Protein AF-A0A5S9M2K5-F1 (afdb_monomer)

Solvent-accessible surface area (backbone atoms only — not comparable to full-atom values): 7978 Å² total; per-residue (Å²): 131,90,62,62,65,68,60,56,51,49,55,52,49,50,52,51,52,51,53,53,52,69,69,50,58,45,55,64,54,47,53,50,13,60,77,64,79,40,52,49,47,64,46,23,54,62,39,47,76,52,53,31,59,52,56,35,47,47,63,56,52,52,37,36,74,77,50,30,76,62,38,42,70,70,39,42,70,59,49,51,52,35,26,48,48,24,25,52,42,26,41,57,28,16,70,76,69,16,54,59,56,12,54,55,54,15,50,54,51,25,50,51,52,43,54,56,48,46,71,79,49,70,64,92,71,69,91,69,54,75,64,56,60,52,51,52,52,49,52,53,53,56,59,66,73,75,113

Radius of gyration: 20.49 Å; Cα contacts (8 Å, |Δi|>4): 101; chains: 1; bounding box: 60×26×56 Å

Organism: Bacillus safensis (NCBI:txid561879)

Sequence (147 aa):
MGFKPLKAAMLCLIANAASGAFGAVGIPVITGAQMGNMTPLALSQTLVYTIPFISFCIPFLLILIVDGFKGIKETLPALLVVSGTYAILQAVTMVTMGPELANIISALASMGVLALFLRKWQPKNTFIVKKERQILNRNKRIAALKY

pLDDT: mean 72.91, std 11.05, range [39.38, 85.0]

Nearest PDB structures (foldseek):
  6fv7-assembly1_A  TM=3.726E-01  e=8.358E+00  Aquifex aeolicus VF5
  7f86-assembly1_A  TM=2.939E-01  e=7.167E+00  Halomicronema sp. R31DM

InterPro domains:
  IPR003804 L-lactate permease [PF02652] (1-140)
  IPR003804 L-lactate permease [PTHR30003] (1-135)

Mean predicted aligned error: 11.71 Å

Secondary structure (DSSP, 8-state):
----HHHHHHHHHHHHHHHHHHHHTHHHHHHHHHHTT--HHHHHHHHTTTHHHHHHHHHHHHHHHHHHHHHHHHHHHHHHHHHHHHHHHHHHHHHHH-HHHHHHHHHHHHHHHHHHHHHH---SS----HHHHHHHHHHHHHHHT--

Foldseek 3Di:
DDDPVVLVVVVVVLVVVVVVVLLCVVPCLCVVCVVVVHDLLVSLLVCLVPVLVVQLCVVVVSLCVNPNPVSCVQCVVLSCLLSVQLSVQLSVCSNPPGNNVSSVVSNVVSVVSSVVVCVVDPRPDDPPPVVVVVVVVVVVVVVVVVD

Structure (mmCIF, N/CA/C/O backbone):
data_AF-A0A5S9M2K5-F1
#
_entry.id   AF-A0A5S9M2K5-F1
#
loop_
_atom_site.group_PDB
_atom_site.id
_atom_site.type_symbol
_atom_site.label_atom_id
_atom_site.label_alt_id
_atom_site.label_comp_id
_atom_site.label_asym_id
_atom_site.label_entity_id
_atom_site.label_seq_id
_atom_site.pdbx_PDB_ins_code
_atom_site.Cartn_x
_atom_site.Cartn_y
_atom_site.Cartn_z
_atom_site.occupancy
_atom_site.B_iso_or_equiv
_atom_site.auth_seq_id
_atom_site.auth_comp_id
_atom_site.auth_asym_id
_atom_site.auth_atom_id
_atom_site.pdbx_PDB_model_num
ATOM 1 N N . MET A 1 1 ? -15.115 16.217 21.657 1.00 39.38 1 MET A N 1
ATOM 2 C CA . MET A 1 1 ? -15.502 14.792 21.513 1.00 39.38 1 MET A CA 1
ATOM 3 C C . MET A 1 1 ? -14.378 13.923 22.056 1.00 39.38 1 MET A C 1
ATOM 5 O O . MET A 1 1 ? -13.232 14.103 21.674 1.00 39.38 1 MET A O 1
ATOM 9 N N . GLY A 1 2 ? -14.665 13.109 23.067 1.00 41.44 2 GLY A N 1
ATOM 10 C CA . GLY A 1 2 ? -13.687 12.679 24.063 1.00 41.44 2 GLY A CA 1
ATOM 11 C C . GLY A 1 2 ? -12.682 11.598 23.655 1.00 41.44 2 GLY A C 1
ATOM 12 O O . GLY A 1 2 ? -12.626 10.577 24.324 1.00 41.44 2 GLY A O 1
ATOM 13 N N . PHE A 1 3 ? -11.821 11.807 22.673 1.00 49.59 3 PHE A N 1
ATOM 14 C CA . PHE A 1 3 ? -10.654 10.939 22.478 1.00 49.59 3 PHE A CA 1
ATOM 15 C C . PHE A 1 3 ? -9.683 11.051 23.669 1.00 49.59 3 PHE A C 1
ATOM 17 O O . PHE A 1 3 ? -9.673 12.060 24.372 1.00 49.59 3 PHE A O 1
ATOM 24 N N . LYS A 1 4 ? -8.851 10.029 23.926 1.00 57.50 4 LYS A N 1
ATOM 25 C CA . LYS A 1 4 ? -7.596 10.302 24.646 1.00 57.50 4 LYS A CA 1
ATOM 26 C C . LYS A 1 4 ? -6.779 11.162 23.675 1.00 57.50 4 LYS A C 1
ATOM 28 O O . LYS A 1 4 ? -6.456 10.623 22.615 1.00 57.50 4 LYS A O 1
ATOM 33 N N . PRO A 1 5 ? -6.491 12.441 23.970 1.00 70.19 5 PRO A N 1
ATOM 34 C CA . PRO A 1 5 ? -5.866 13.366 23.016 1.00 70.19 5 PRO A CA 1
ATOM 35 C C . PRO A 1 5 ? -4.596 12.776 22.395 1.00 70.19 5 PRO A C 1
ATOM 37 O O . PRO A 1 5 ? -4.389 12.880 21.193 1.00 70.19 5 PRO A O 1
ATOM 40 N N . LEU A 1 6 ? -3.846 12.005 23.186 1.00 73.50 6 LEU A N 1
ATOM 41 C CA . LEU A 1 6 ? -2.666 11.272 22.741 1.00 73.50 6 LEU A CA 1
ATOM 42 C C . LEU A 1 6 ? -2.933 10.282 21.589 1.00 73.50 6 LEU A C 1
ATOM 44 O O . LEU A 1 6 ? -2.157 10.221 20.648 1.00 73.50 6 LEU A O 1
ATOM 48 N N . LYS A 1 7 ? -4.041 9.528 21.618 1.00 68.06 7 LYS A N 1
ATOM 49 C CA . LYS A 1 7 ? -4.358 8.552 20.559 1.00 68.06 7 LYS A CA 1
ATOM 50 C C . LYS A 1 7 ? -4.794 9.222 19.259 1.00 68.06 7 LYS A C 1
ATOM 52 O O . LYS A 1 7 ? -4.426 8.755 18.189 1.00 68.06 7 LYS A O 1
ATOM 57 N N . ALA A 1 8 ? -5.577 10.295 19.354 1.00 74.62 8 ALA A N 1
ATOM 58 C CA . ALA A 1 8 ? -5.978 11.063 18.178 1.00 74.62 8 ALA A CA 1
ATOM 59 C C . ALA A 1 8 ? -4.767 11.766 17.544 1.00 74.62 8 ALA A C 1
ATOM 61 O O . ALA A 1 8 ? -4.614 11.729 16.328 1.00 74.62 8 ALA A O 1
ATOM 62 N N . ALA A 1 9 ? -3.873 12.323 18.369 1.00 80.00 9 ALA A N 1
ATOM 63 C CA . ALA A 1 9 ? -2.621 12.916 17.912 1.00 80.00 9 ALA A CA 1
ATOM 64 C C . ALA A 1 9 ? -1.706 11.884 17.233 1.00 80.00 9 ALA A C 1
ATOM 66 O O . ALA A 1 9 ? -1.197 12.156 16.153 1.00 80.00 9 ALA A O 1
ATOM 67 N N . MET A 1 10 ? -1.560 10.681 17.805 1.00 79.38 10 MET A N 1
ATOM 68 C CA . MET A 1 10 ? -0.804 9.586 17.181 1.00 79.38 10 MET A CA 1
ATOM 69 C C . MET A 1 10 ? -1.397 9.177 15.829 1.00 79.38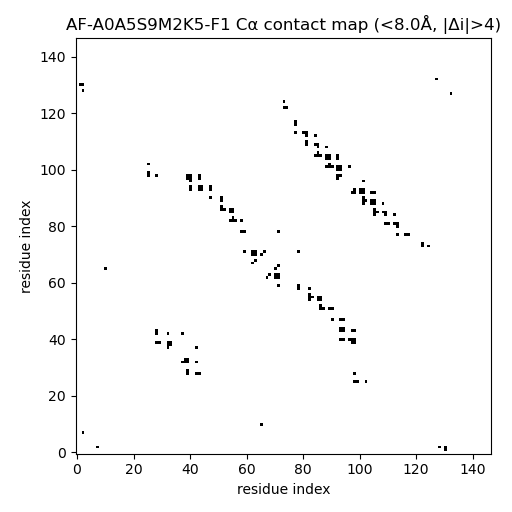 10 MET A C 1
ATOM 71 O O . MET A 1 10 ? -0.661 9.078 14.854 1.00 79.38 10 MET A O 1
ATOM 75 N N . LEU A 1 11 ? -2.719 8.989 15.744 1.00 79.31 11 LEU A N 1
ATOM 76 C CA . LEU A 1 11 ? -3.378 8.621 14.488 1.00 79.31 11 LEU A CA 1
ATOM 77 C C . LEU A 1 11 ? -3.215 9.711 13.416 1.00 79.31 11 LEU A C 1
ATOM 79 O O . LEU A 1 11 ? -2.924 9.396 12.267 1.00 79.31 11 LEU A O 1
ATOM 83 N N . CYS A 1 12 ? -3.349 10.985 13.798 1.00 83.06 12 CYS A N 1
ATOM 84 C CA . CYS A 1 12 ? -3.131 12.127 12.910 1.00 83.06 12 CYS A CA 1
ATOM 85 C C . CYS A 1 12 ? -1.674 12.204 12.421 1.00 83.06 12 CYS A C 1
ATOM 87 O O . CYS A 1 12 ? -1.427 12.378 11.230 1.00 83.06 12 CYS A O 1
ATOM 89 N N . LEU A 1 13 ? -0.704 12.004 13.321 1.00 83.06 13 LEU A N 1
ATOM 90 C CA . LEU A 1 13 ? 0.719 12.034 12.984 1.00 83.06 13 LEU A CA 1
ATOM 91 C C . LEU A 1 13 ? 1.106 10.890 12.037 1.00 83.06 13 LEU A C 1
ATOM 93 O O . LEU A 1 13 ? 1.816 11.126 11.064 1.00 83.06 13 LEU A O 1
ATOM 97 N N . ILE A 1 14 ? 0.602 9.676 12.280 1.0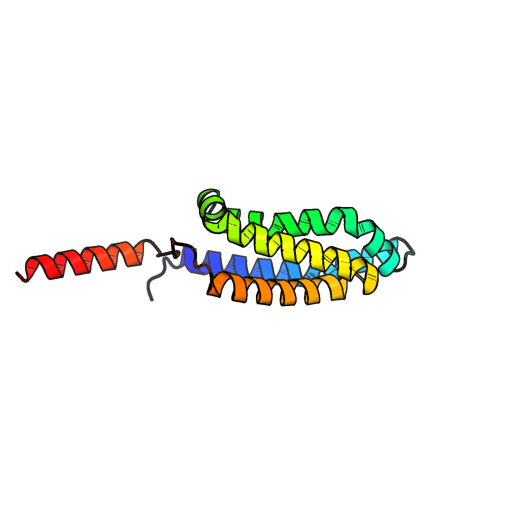0 79.81 14 ILE A N 1
ATOM 98 C CA . ILE A 1 14 ? 0.819 8.516 11.404 1.00 79.81 14 ILE A CA 1
ATOM 99 C C . ILE A 1 14 ? 0.195 8.760 10.027 1.00 79.81 14 ILE A C 1
ATOM 101 O O . ILE A 1 14 ? 0.835 8.484 9.016 1.00 79.81 14 ILE A O 1
ATOM 105 N N . ALA A 1 15 ? -1.020 9.313 9.972 1.00 81.50 15 ALA A N 1
ATOM 106 C CA . ALA A 1 15 ? -1.674 9.643 8.708 1.00 81.50 15 ALA A CA 1
ATOM 107 C C . ALA A 1 15 ? -0.868 10.673 7.895 1.00 81.50 15 ALA A C 1
ATOM 109 O O . ALA A 1 15 ? -0.661 10.484 6.696 1.00 81.50 15 ALA A O 1
ATOM 110 N N . ASN A 1 16 ? -0.354 11.721 8.549 1.00 85.00 16 ASN A N 1
ATOM 111 C CA . ASN A 1 16 ? 0.482 12.725 7.893 1.00 85.00 16 ASN A CA 1
ATOM 112 C C . ASN A 1 16 ? 1.826 12.142 7.417 1.00 85.00 16 ASN A C 1
ATOM 114 O O . ASN A 1 16 ? 2.247 12.390 6.289 1.00 85.00 16 ASN A O 1
ATOM 118 N N . ALA A 1 17 ? 2.474 11.319 8.248 1.00 81.62 17 ALA A N 1
ATOM 119 C CA . ALA A 1 17 ? 3.738 10.669 7.908 1.00 81.62 17 ALA A CA 1
ATOM 120 C C . ALA A 1 17 ? 3.590 9.676 6.743 1.00 81.62 17 ALA A C 1
ATOM 122 O O . ALA A 1 17 ? 4.429 9.658 5.844 1.00 81.62 17 ALA A O 1
ATOM 123 N N . ALA A 1 18 ? 2.509 8.889 6.721 1.00 78.56 18 ALA A N 1
ATOM 124 C CA . ALA A 1 18 ? 2.216 7.968 5.628 1.00 78.56 18 ALA A CA 1
ATOM 125 C C . ALA A 1 18 ? 2.003 8.723 4.306 1.00 78.56 18 ALA A C 1
ATOM 127 O O . ALA A 1 18 ? 2.624 8.377 3.304 1.00 78.56 18 ALA A O 1
ATOM 128 N N . SER A 1 19 ? 1.196 9.791 4.315 1.00 74.75 19 SER A N 1
ATOM 129 C CA . SER A 1 19 ? 0.961 10.630 3.131 1.00 74.75 19 SER A CA 1
ATOM 130 C C . SER A 1 19 ? 2.267 11.210 2.567 1.00 74.75 19 SER A C 1
ATOM 132 O O . SER A 1 19 ? 2.545 11.078 1.375 1.00 74.75 19 SER A O 1
ATOM 134 N N . GLY A 1 20 ? 3.118 11.771 3.436 1.00 78.00 20 GLY A N 1
ATOM 135 C CA . GLY A 1 20 ? 4.411 12.331 3.032 1.00 78.00 20 GLY A CA 1
ATOM 136 C C . GLY A 1 20 ? 5.375 11.288 2.456 1.00 78.00 20 GLY A C 1
ATOM 137 O O . GLY A 1 20 ? 6.000 11.535 1.427 1.00 78.00 20 GLY A O 1
ATOM 138 N N . ALA A 1 21 ? 5.463 10.106 3.075 1.00 75.94 21 ALA A N 1
ATOM 139 C CA . ALA A 1 21 ? 6.334 9.031 2.606 1.00 75.94 21 ALA A CA 1
ATOM 140 C C . ALA A 1 21 ? 5.914 8.522 1.219 1.00 75.94 21 ALA A C 1
ATOM 142 O O . ALA A 1 21 ? 6.741 8.477 0.314 1.00 75.94 21 ALA A O 1
ATOM 143 N N . PHE A 1 22 ? 4.630 8.204 1.020 1.00 68.44 22 PHE A N 1
ATOM 144 C CA . PHE A 1 22 ? 4.129 7.719 -0.271 1.00 68.44 22 PHE A CA 1
ATOM 145 C C . PHE A 1 22 ? 4.182 8.777 -1.382 1.00 68.44 22 PHE A C 1
ATOM 147 O O . PHE A 1 22 ? 4.357 8.413 -2.545 1.00 68.44 22 PHE A O 1
ATOM 154 N N . GLY A 1 23 ? 4.076 10.068 -1.045 1.00 70.06 23 GLY A N 1
ATOM 155 C CA . GLY A 1 23 ? 4.230 11.165 -2.004 1.00 70.06 23 GLY A CA 1
ATOM 156 C C . GLY A 1 23 ? 5.667 11.351 -2.504 1.00 70.06 23 GLY A C 1
ATOM 157 O O . GLY A 1 23 ? 5.872 11.702 -3.662 1.00 70.06 23 GLY A O 1
ATOM 158 N N . ALA A 1 24 ? 6.670 11.071 -1.666 1.00 74.75 24 ALA A N 1
ATOM 159 C CA . ALA A 1 24 ? 8.082 11.274 -1.998 1.00 74.75 24 ALA A CA 1
ATOM 160 C C . ALA A 1 24 ? 8.762 10.068 -2.676 1.00 74.75 24 ALA A C 1
ATOM 162 O O . ALA A 1 24 ? 9.886 10.209 -3.152 1.00 74.75 24 ALA A O 1
ATOM 163 N N . VAL A 1 25 ? 8.109 8.898 -2.753 1.00 74.19 25 VAL A N 1
ATOM 164 C CA . VAL A 1 25 ? 8.686 7.645 -3.299 1.00 74.19 25 VAL A CA 1
ATOM 165 C C . VAL A 1 25 ? 9.205 7.778 -4.741 1.00 74.19 25 VAL A C 1
ATOM 167 O O . VAL A 1 25 ? 10.158 7.089 -5.098 1.00 74.19 25 VAL A O 1
ATOM 170 N N . GLY A 1 26 ? 8.641 8.665 -5.568 1.00 70.06 26 GLY A N 1
ATOM 171 C CA . GLY A 1 26 ? 9.092 8.859 -6.957 1.00 70.06 26 GLY A CA 1
ATOM 172 C C . GLY A 1 26 ? 10.486 9.488 -7.082 1.00 70.06 26 GLY A C 1
ATOM 173 O O . GLY A 1 26 ? 11.267 9.101 -7.949 1.00 70.06 26 GLY A O 1
ATOM 174 N N . ILE A 1 27 ? 10.838 10.397 -6.168 1.00 80.62 27 ILE A N 1
ATOM 175 C CA . ILE A 1 27 ? 12.087 11.173 -6.201 1.00 80.62 27 ILE A CA 1
ATOM 176 C C . ILE A 1 27 ? 13.341 10.278 -6.170 1.00 80.62 27 ILE A C 1
ATOM 178 O O . ILE A 1 27 ? 14.152 10.403 -7.086 1.00 80.62 27 ILE A O 1
ATOM 182 N N . PRO A 1 28 ? 13.527 9.355 -5.199 1.00 77.62 28 PRO A N 1
ATOM 183 C CA . PRO A 1 28 ? 14.717 8.502 -5.151 1.00 77.62 28 PRO A CA 1
ATOM 184 C C . PRO A 1 28 ? 14.829 7.554 -6.352 1.00 77.62 28 PRO A C 1
ATOM 186 O O . PRO A 1 28 ? 15.934 7.169 -6.728 1.00 77.62 28 PRO A O 1
ATOM 189 N N . VAL A 1 29 ? 13.705 7.181 -6.974 1.00 76.31 29 VAL A N 1
ATOM 190 C CA . VAL A 1 29 ? 13.717 6.334 -8.175 1.00 76.31 29 VAL A CA 1
ATOM 191 C C . VAL A 1 29 ? 14.274 7.107 -9.371 1.00 76.31 29 VAL A C 1
ATOM 193 O O . VAL A 1 29 ? 15.089 6.579 -10.123 1.00 76.31 29 VAL A O 1
ATOM 196 N N . ILE A 1 30 ? 13.882 8.370 -9.535 1.00 79.50 30 ILE A N 1
ATOM 197 C CA . ILE A 1 30 ? 14.341 9.217 -10.645 1.00 79.50 30 ILE A CA 1
ATOM 198 C C . ILE A 1 30 ? 15.788 9.638 -10.444 1.00 79.50 30 ILE A C 1
ATOM 200 O O . ILE A 1 30 ? 16.584 9.541 -11.376 1.00 79.50 30 ILE A O 1
ATOM 204 N N . THR A 1 31 ? 16.153 10.067 -9.235 1.00 81.50 31 THR A N 1
ATOM 205 C CA . THR A 1 31 ? 17.537 10.451 -8.940 1.00 81.50 31 THR A CA 1
ATOM 206 C C . THR A 1 31 ? 18.473 9.249 -9.051 1.00 81.50 31 THR A C 1
ATOM 208 O O . THR A 1 31 ? 19.562 9.377 -9.606 1.00 81.50 31 THR A O 1
ATOM 211 N N . GLY A 1 32 ? 18.031 8.055 -8.640 1.00 80.50 32 GLY A N 1
ATOM 212 C CA . GLY A 1 32 ? 18.759 6.805 -8.867 1.00 80.50 32 GLY A CA 1
ATOM 213 C C . GLY A 1 32 ? 18.955 6.483 -10.353 1.00 80.50 32 GLY A C 1
ATOM 214 O O . GLY A 1 32 ? 20.053 6.105 -10.755 1.00 80.50 32 GLY A O 1
ATOM 215 N N . ALA A 1 33 ? 17.931 6.695 -11.189 1.00 79.94 33 ALA A N 1
ATOM 216 C CA . ALA A 1 33 ? 18.042 6.517 -12.640 1.00 79.94 33 ALA A CA 1
ATOM 217 C C . ALA A 1 33 ? 19.047 7.497 -13.263 1.00 79.94 33 ALA A C 1
ATOM 219 O O . ALA A 1 33 ? 19.883 7.094 -14.074 1.00 79.94 33 ALA A O 1
ATOM 220 N N . GLN A 1 34 ? 19.013 8.761 -12.829 1.00 79.94 34 GLN A N 1
ATOM 221 C CA . GLN A 1 34 ? 19.946 9.800 -13.266 1.00 79.94 34 GLN A CA 1
ATOM 222 C C . GLN A 1 34 ? 21.394 9.466 -12.889 1.00 79.94 34 GLN A C 1
ATOM 224 O O . GLN A 1 34 ? 22.280 9.569 -13.734 1.00 79.94 34 GLN A O 1
ATOM 229 N N . MET A 1 35 ? 21.640 9.007 -11.657 1.00 84.50 35 MET A N 1
ATOM 230 C CA . MET A 1 35 ? 22.977 8.581 -11.223 1.00 84.50 35 MET A CA 1
ATOM 231 C C . MET A 1 35 ? 23.474 7.337 -11.973 1.00 84.50 35 MET A C 1
ATOM 233 O O . MET A 1 35 ? 24.674 7.187 -12.189 1.00 84.50 35 MET A O 1
ATOM 237 N N . GLY A 1 36 ? 22.560 6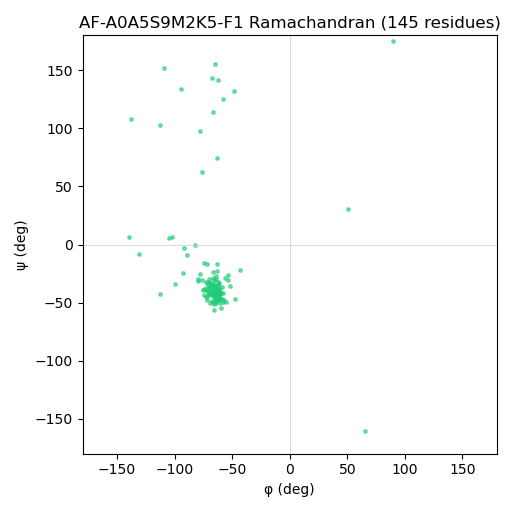.461 -12.396 1.00 78.50 36 GLY A N 1
ATOM 238 C CA . GLY A 1 36 ? 22.868 5.258 -13.166 1.00 78.50 36 GLY A CA 1
ATOM 239 C C . GLY A 1 36 ? 23.049 5.469 -14.673 1.00 78.50 36 GLY A C 1
ATOM 240 O O . GLY A 1 36 ? 23.287 4.486 -15.368 1.00 78.50 36 GLY A O 1
ATOM 241 N N . ASN A 1 37 ? 22.915 6.697 -15.201 1.00 75.44 37 ASN A N 1
ATOM 242 C CA . ASN A 1 37 ? 22.831 6.972 -16.650 1.00 75.44 37 ASN A CA 1
ATOM 243 C C . ASN A 1 37 ? 21.782 6.100 -17.377 1.00 75.44 37 ASN A C 1
ATOM 245 O O . ASN A 1 37 ? 21.930 5.760 -18.551 1.00 75.44 37 ASN A O 1
ATOM 249 N N . MET A 1 38 ? 20.710 5.721 -16.678 1.00 76.69 38 MET A N 1
ATOM 250 C CA . MET A 1 38 ? 19.635 4.889 -17.211 1.00 76.69 38 MET A CA 1
ATOM 251 C C . MET A 1 38 ? 18.365 5.711 -17.391 1.00 76.69 38 MET A C 1
ATOM 253 O O . MET A 1 38 ? 18.102 6.665 -16.658 1.00 76.69 38 MET A O 1
ATOM 257 N N . THR A 1 39 ? 17.528 5.321 -18.352 1.00 79.38 39 THR A N 1
ATOM 258 C CA . THR A 1 39 ? 16.195 5.914 -18.451 1.00 79.38 39 THR A CA 1
ATOM 259 C C . THR A 1 39 ? 15.356 5.482 -17.238 1.00 79.38 39 THR A C 1
ATOM 261 O O . THR A 1 39 ? 15.456 4.328 -16.802 1.00 79.38 39 THR A O 1
ATOM 264 N N . PRO A 1 40 ? 14.489 6.358 -16.693 1.00 71.19 40 PRO A N 1
ATOM 265 C CA . PRO A 1 40 ? 13.598 6.005 -15.584 1.00 71.19 40 PRO A CA 1
ATOM 266 C C . PRO A 1 40 ? 12.749 4.766 -15.883 1.00 71.19 40 PRO A C 1
ATOM 268 O O . PRO A 1 40 ? 12.435 3.993 -14.982 1.00 71.19 40 PRO A O 1
ATOM 271 N N . LEU A 1 41 ? 12.428 4.551 -17.163 1.00 75.19 41 LEU A N 1
ATOM 272 C CA . LEU A 1 41 ? 11.702 3.381 -17.633 1.00 75.19 41 LEU A CA 1
ATOM 273 C C . LEU A 1 41 ? 12.529 2.092 -17.488 1.00 75.19 41 LEU A C 1
ATOM 275 O O . LEU A 1 41 ? 12.044 1.135 -16.891 1.00 75.19 41 LEU A O 1
ATOM 279 N N . ALA A 1 42 ? 13.787 2.075 -17.940 1.00 73.69 42 ALA A N 1
ATOM 280 C CA . ALA A 1 42 ? 14.661 0.904 -17.814 1.00 73.69 42 ALA A CA 1
ATOM 281 C C . ALA A 1 42 ? 14.946 0.544 -16.344 1.00 73.69 42 ALA A C 1
ATOM 283 O O . ALA A 1 42 ? 14.912 -0.629 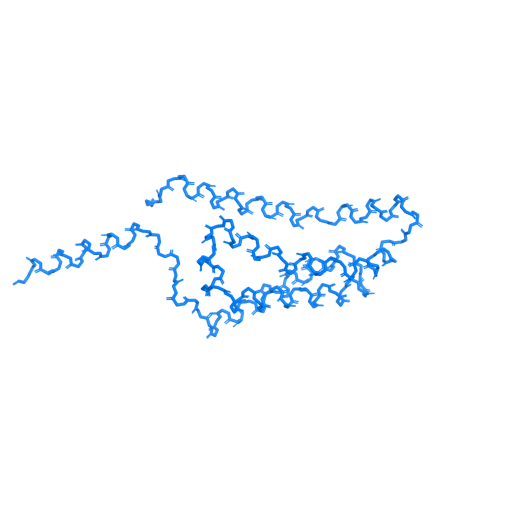-15.958 1.00 73.69 42 ALA A O 1
ATOM 284 N N . LEU A 1 43 ? 15.150 1.555 -15.491 1.00 75.44 43 LEU A N 1
ATOM 285 C CA . LEU A 1 43 ? 15.306 1.314 -14.058 1.00 75.44 43 LEU A CA 1
ATOM 286 C C . LEU A 1 43 ? 14.001 0.791 -13.444 1.00 75.44 43 LEU A C 1
ATOM 288 O O . LEU A 1 43 ? 14.026 -0.160 -12.665 1.00 75.44 43 LEU A O 1
ATOM 292 N N . SER A 1 44 ? 12.850 1.351 -13.828 1.00 71.81 44 SER A N 1
ATOM 293 C CA . SER A 1 44 ? 11.554 0.888 -13.327 1.00 71.81 44 SER A CA 1
ATOM 294 C C . SER A 1 44 ? 11.259 -0.568 -13.700 1.00 71.81 44 SER A C 1
ATOM 296 O O . SER A 1 44 ? 10.788 -1.319 -12.853 1.00 71.81 44 SER A O 1
ATOM 298 N N . GLN A 1 45 ? 11.640 -1.013 -14.900 1.00 74.38 45 GLN A N 1
ATOM 299 C CA . GLN A 1 45 ? 11.524 -2.416 -15.317 1.00 74.38 45 GLN A CA 1
ATOM 300 C C . GLN A 1 45 ? 12.363 -3.359 -14.445 1.00 74.38 45 GLN A C 1
ATOM 302 O O . GLN A 1 45 ? 11.945 -4.479 -14.165 1.00 74.38 45 GLN A O 1
ATOM 307 N N . THR A 1 46 ? 13.517 -2.899 -13.964 1.00 78.12 46 THR A N 1
ATOM 308 C CA . THR A 1 46 ? 14.357 -3.668 -13.033 1.00 78.12 46 THR A CA 1
ATOM 309 C C . THR A 1 46 ? 13.759 -3.669 -11.626 1.00 78.12 46 THR A C 1
ATOM 311 O O . THR A 1 46 ? 13.741 -4.682 -10.929 1.00 78.12 46 THR A O 1
ATOM 314 N N . LEU A 1 47 ? 13.209 -2.531 -11.207 1.00 77.38 47 LEU A N 1
ATOM 315 C CA . LEU A 1 47 ? 12.603 -2.356 -9.894 1.00 77.38 47 LEU A CA 1
ATOM 316 C C . LEU A 1 47 ? 11.262 -3.087 -9.733 1.00 77.38 47 LEU A C 1
ATOM 318 O O . LEU A 1 47 ? 10.861 -3.320 -8.594 1.00 77.38 47 LEU A O 1
ATOM 322 N N . VAL A 1 48 ? 10.601 -3.505 -10.819 1.00 79.12 48 VAL A N 1
ATOM 323 C CA . VAL A 1 48 ? 9.372 -4.328 -10.789 1.00 79.12 48 VAL A CA 1
ATOM 324 C C . VAL A 1 48 ? 9.533 -5.610 -9.968 1.00 79.12 48 VAL A C 1
ATOM 326 O O . VAL A 1 48 ? 8.555 -6.094 -9.409 1.00 79.12 48 VAL A O 1
ATOM 329 N N . TYR A 1 49 ? 10.742 -6.148 -9.820 1.00 77.44 49 TYR A N 1
ATOM 330 C CA . TYR A 1 49 ? 10.953 -7.340 -8.994 1.00 77.44 49 TYR A CA 1
ATOM 331 C C . TYR A 1 49 ? 10.975 -7.044 -7.485 1.00 77.44 49 TYR A C 1
ATOM 333 O O . TYR A 1 49 ? 10.632 -7.913 -6.686 1.00 77.44 49 TYR A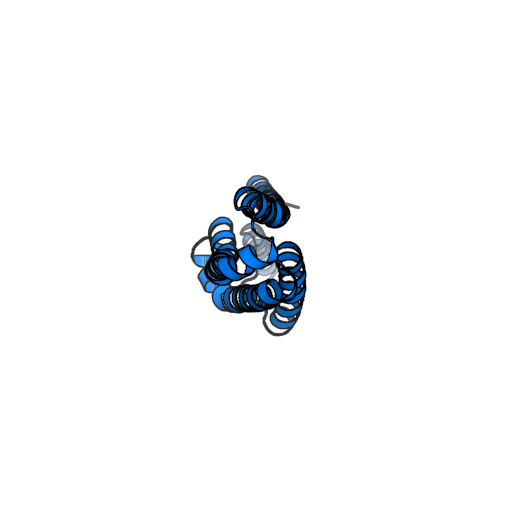 O 1
ATOM 341 N N . THR A 1 50 ? 11.324 -5.818 -7.082 1.00 80.69 50 THR A N 1
ATOM 342 C CA . THR A 1 50 ? 11.565 -5.464 -5.669 1.00 80.69 50 THR A CA 1
ATOM 343 C C . THR A 1 50 ? 10.511 -4.502 -5.114 1.00 80.69 50 THR A C 1
ATOM 345 O O . THR A 1 50 ? 10.020 -4.686 -3.999 1.00 80.69 50 THR A O 1
ATOM 348 N N . ILE A 1 51 ? 10.118 -3.484 -5.887 1.00 81.62 51 ILE A N 1
ATOM 349 C CA . ILE A 1 51 ? 9.178 -2.429 -5.473 1.00 81.62 51 ILE A CA 1
ATOM 350 C C . ILE A 1 51 ? 7.781 -2.971 -5.130 1.00 81.62 51 ILE A C 1
ATOM 352 O O . ILE A 1 51 ? 7.255 -2.575 -4.086 1.00 81.62 51 ILE A O 1
ATOM 356 N N . PRO A 1 52 ? 7.171 -3.882 -5.914 1.00 80.88 52 PRO A N 1
ATOM 357 C CA . PRO A 1 52 ? 5.852 -4.424 -5.590 1.00 80.88 52 PRO A CA 1
ATOM 358 C C . PRO A 1 52 ? 5.870 -5.282 -4.326 1.00 80.88 52 PRO A C 1
ATOM 360 O O . PRO A 1 52 ? 4.913 -5.257 -3.557 1.00 80.88 52 PRO A O 1
ATOM 363 N N . PHE A 1 53 ? 6.973 -5.990 -4.060 1.00 83.31 53 PHE A N 1
ATOM 364 C CA . PHE A 1 53 ? 7.135 -6.772 -2.834 1.00 83.31 53 PHE A CA 1
ATOM 365 C C . PHE A 1 53 ? 7.192 -5.871 -1.593 1.00 83.31 53 PHE A C 1
ATOM 367 O O . PHE A 1 53 ? 6.511 -6.126 -0.597 1.00 83.31 53 PHE A O 1
ATOM 374 N N . ILE A 1 54 ? 7.947 -4.769 -1.671 1.00 82.88 54 ILE A N 1
ATOM 375 C CA . ILE A 1 54 ? 7.995 -3.764 -0.603 1.00 82.88 54 ILE A CA 1
ATOM 376 C C . ILE A 1 54 ? 6.619 -3.116 -0.437 1.00 82.88 54 ILE A C 1
ATOM 378 O O . ILE A 1 54 ? 6.096 -3.069 0.674 1.00 82.88 54 ILE A O 1
ATOM 382 N N . SER A 1 55 ? 5.998 -2.678 -1.533 1.00 79.94 55 SER A N 1
ATOM 383 C CA . SER A 1 55 ? 4.697 -2.004 -1.505 1.00 79.94 55 SER A CA 1
ATOM 384 C C . SER A 1 55 ? 3.571 -2.897 -0.992 1.00 79.94 55 SER A C 1
ATOM 386 O O . SER A 1 55 ? 2.650 -2.407 -0.343 1.00 79.94 55 SER A O 1
ATOM 388 N N . PHE A 1 56 ? 3.668 -4.210 -1.203 1.00 83.44 56 PHE A N 1
ATOM 389 C CA . PHE A 1 56 ? 2.769 -5.183 -0.597 1.00 83.44 56 PHE A CA 1
ATOM 390 C C . PHE A 1 56 ? 2.919 -5.231 0.930 1.00 83.44 56 PHE A C 1
ATOM 392 O O . PHE A 1 56 ? 1.921 -5.351 1.636 1.00 83.44 56 PHE A O 1
ATOM 399 N N . CYS A 1 57 ? 4.140 -5.091 1.456 1.00 84.69 57 CYS A N 1
ATOM 400 C CA . CYS A 1 57 ? 4.420 -5.132 2.894 1.00 84.69 57 CYS A CA 1
ATOM 401 C C . CYS A 1 57 ? 4.019 -3.849 3.644 1.00 84.69 57 CYS A C 1
ATOM 403 O O . CYS A 1 57 ? 3.648 -3.923 4.818 1.00 84.69 57 CYS A O 1
ATOM 405 N N . ILE A 1 58 ? 4.064 -2.674 3.003 1.00 82.75 58 ILE A N 1
ATOM 406 C CA . ILE A 1 58 ? 3.774 -1.387 3.667 1.00 82.75 58 ILE A CA 1
ATOM 407 C C . ILE A 1 58 ? 2.393 -1.338 4.354 1.00 82.75 58 ILE A C 1
ATOM 409 O O . ILE A 1 58 ? 2.344 -0.960 5.528 1.00 82.75 58 ILE A O 1
ATOM 413 N N . PRO A 1 59 ? 1.268 -1.712 3.712 1.00 80.44 59 PRO A N 1
ATOM 414 C CA . PRO A 1 59 ? -0.039 -1.668 4.368 1.00 80.44 59 PRO A CA 1
ATOM 415 C C . PRO A 1 59 ? -0.114 -2.587 5.599 1.00 80.44 59 PRO A C 1
ATOM 417 O O . PRO A 1 59 ? -0.729 -2.214 6.597 1.00 80.44 59 PRO A O 1
ATOM 420 N N . PHE A 1 60 ? 0.576 -3.735 5.596 1.00 84.38 60 PHE A N 1
ATOM 421 C CA . PHE A 1 60 ? 0.684 -4.590 6.786 1.00 84.38 60 PHE A CA 1
ATOM 422 C C . PHE A 1 60 ? 1.455 -3.903 7.914 1.00 84.38 60 PHE A C 1
ATOM 424 O O . PHE A 1 60 ? 1.028 -3.953 9.068 1.00 84.38 60 PHE A O 1
ATOM 431 N N . LEU A 1 61 ? 2.562 -3.231 7.585 1.00 82.38 61 LEU A N 1
ATOM 432 C CA . LEU A 1 61 ? 3.380 -2.508 8.557 1.00 82.38 61 LEU A CA 1
ATOM 433 C C . LEU A 1 61 ? 2.616 -1.325 9.175 1.00 82.38 61 LEU A C 1
ATOM 435 O O . LEU A 1 61 ? 2.686 -1.108 10.382 1.00 82.38 61 LEU A O 1
ATOM 439 N N . LEU A 1 62 ? 1.823 -0.605 8.375 1.00 79.00 62 LEU A N 1
ATOM 440 C CA . LEU A 1 62 ? 0.970 0.485 8.856 1.00 79.00 62 LEU A CA 1
ATOM 441 C C . LEU A 1 62 ? -0.088 -0.006 9.850 1.00 79.00 62 LEU A C 1
ATOM 443 O O . LEU A 1 62 ? -0.229 0.577 10.926 1.00 79.00 62 LEU A O 1
ATOM 447 N N . ILE A 1 63 ? -0.798 -1.096 9.535 1.00 81.19 63 ILE A N 1
ATOM 448 C CA . ILE A 1 63 ? -1.766 -1.692 10.470 1.00 81.19 63 ILE A CA 1
ATOM 449 C C . ILE A 1 63 ? -1.058 -2.185 11.742 1.00 81.19 63 ILE A C 1
ATOM 451 O O . ILE A 1 63 ? -1.589 -2.008 12.838 1.00 81.19 63 ILE A O 1
ATOM 455 N N . LEU A 1 64 ? 0.148 -2.750 11.624 1.00 82.00 64 LEU A N 1
ATOM 456 C CA . LEU A 1 64 ? 0.936 -3.196 12.775 1.00 82.00 64 LEU A CA 1
ATOM 457 C C . LEU A 1 64 ? 1.295 -2.039 13.719 1.00 82.00 64 LEU A C 1
ATOM 459 O O . LEU A 1 64 ? 1.238 -2.204 14.934 1.00 82.00 64 LEU A O 1
ATOM 463 N N . ILE A 1 65 ? 1.629 -0.864 13.187 1.00 78.69 65 ILE A N 1
ATOM 464 C CA . ILE A 1 65 ? 1.949 0.319 14.001 1.00 78.69 65 ILE A CA 1
ATOM 465 C C . ILE A 1 65 ? 0.693 0.877 14.684 1.00 78.69 65 ILE A C 1
ATOM 467 O O . ILE A 1 65 ? 0.746 1.279 15.846 1.00 78.69 65 ILE A O 1
ATOM 471 N N . VAL A 1 66 ? -0.441 0.903 13.977 1.00 73.94 66 VAL A N 1
ATOM 472 C CA . VAL A 1 66 ? -1.690 1.485 14.496 1.00 73.94 66 VAL A CA 1
ATOM 473 C C . VAL A 1 66 ? -2.349 0.577 15.534 1.00 73.94 66 VAL A C 1
ATOM 475 O O . VAL A 1 66 ? -2.824 1.065 16.563 1.00 73.94 66 VAL A O 1
ATOM 478 N N . ASP A 1 67 ? -2.391 -0.728 15.270 1.00 71.25 67 ASP A N 1
ATOM 479 C CA . ASP A 1 67 ? -3.226 -1.667 16.021 1.00 71.25 67 ASP A CA 1
ATOM 480 C C . ASP A 1 67 ? -2.567 -3.030 16.322 1.00 71.25 67 ASP A C 1
ATOM 482 O O . ASP A 1 67 ? -3.170 -3.956 16.880 1.00 71.25 67 ASP A O 1
ATOM 486 N N . GLY A 1 68 ? -1.281 -3.159 15.997 1.00 79.12 68 GLY A N 1
ATOM 487 C CA . GLY A 1 68 ? -0.489 -4.345 16.295 1.00 79.12 68 GLY A CA 1
ATOM 488 C C . GLY A 1 68 ? -0.949 -5.597 15.548 1.00 79.12 68 GLY A C 1
ATOM 489 O O . GLY A 1 68 ? -1.670 -5.568 14.551 1.00 79.12 68 GLY A O 1
ATOM 490 N N . PHE A 1 69 ? -0.544 -6.750 16.080 1.00 78.50 69 PHE A N 1
ATOM 491 C CA . PHE A 1 69 ? -0.883 -8.064 15.525 1.00 78.50 69 PHE A CA 1
ATOM 492 C C . PHE A 1 69 ? -2.385 -8.376 15.540 1.00 78.50 69 PHE A C 1
ATOM 494 O O . PHE A 1 69 ? -2.847 -9.221 14.770 1.00 78.50 69 PHE A O 1
ATOM 501 N N . LYS A 1 70 ? -3.155 -7.715 16.414 1.00 74.81 70 LYS A N 1
ATOM 502 C CA . LYS A 1 70 ? -4.606 -7.896 16.480 1.00 74.81 70 LYS A CA 1
ATOM 503 C C . LYS A 1 70 ? -5.289 -7.270 15.261 1.00 74.81 70 LYS A C 1
ATOM 505 O O . LYS A 1 70 ? -6.100 -7.946 14.631 1.00 74.81 70 LYS A O 1
ATOM 510 N N . GLY A 1 71 ? -4.882 -6.059 14.879 1.00 73.19 71 GLY A N 1
ATOM 511 C CA . GLY A 1 71 ? -5.381 -5.383 13.683 1.00 73.19 71 GLY A CA 1
ATOM 512 C C . GLY A 1 71 ? -5.121 -6.171 12.404 1.00 73.19 71 GLY A C 1
ATOM 513 O O . GLY A 1 71 ? -6.029 -6.319 11.587 1.00 73.19 71 GLY A O 1
ATOM 514 N N . ILE A 1 72 ? -3.930 -6.769 12.259 1.00 77.44 72 ILE A N 1
ATOM 515 C CA . ILE A 1 72 ? -3.602 -7.606 11.088 1.00 77.44 72 ILE A CA 1
ATOM 516 C C . ILE A 1 72 ? -4.549 -8.800 10.985 1.00 77.44 72 ILE A C 1
ATOM 518 O O . ILE A 1 72 ? -5.066 -9.071 9.909 1.00 77.44 72 ILE A O 1
ATOM 522 N N . LYS A 1 73 ? -4.806 -9.519 12.085 1.00 76.94 73 LYS A N 1
ATOM 523 C CA . LYS A 1 73 ? -5.683 -10.702 12.051 1.00 76.94 73 LYS A CA 1
ATOM 524 C C . LYS A 1 73 ? -7.128 -10.358 11.701 1.00 76.94 73 LYS A C 1
ATOM 526 O O . LYS A 1 73 ? -7.779 -11.133 11.009 1.00 76.94 73 LYS A O 1
ATOM 531 N N . GLU A 1 74 ? -7.625 -9.213 12.160 1.00 74.44 74 GLU A N 1
ATOM 532 C CA . GLU A 1 74 ? -9.004 -8.785 11.901 1.00 74.44 74 GLU A CA 1
ATOM 533 C C . GLU A 1 74 ? -9.187 -8.179 10.499 1.00 74.44 74 GLU A C 1
ATOM 535 O O . GLU A 1 74 ? -10.248 -8.335 9.894 1.00 74.44 74 GLU A O 1
ATOM 540 N N . THR A 1 75 ? -8.152 -7.524 9.960 1.00 78.56 75 THR A N 1
ATOM 541 C CA . THR A 1 75 ? -8.183 -6.853 8.645 1.00 78.56 75 THR A CA 1
ATOM 542 C C . THR A 1 75 ? -7.449 -7.611 7.541 1.00 78.56 75 THR A C 1
ATOM 544 O O . THR A 1 75 ? -7.385 -7.129 6.415 1.00 78.56 75 THR A O 1
ATOM 547 N N . LEU A 1 76 ? -6.961 -8.821 7.823 1.00 80.50 76 LEU A N 1
ATOM 548 C CA . LEU A 1 76 ? -6.195 -9.676 6.909 1.00 80.50 76 LEU A CA 1
ATOM 549 C C . LEU A 1 76 ? -6.818 -9.808 5.503 1.00 80.50 76 LEU A C 1
ATOM 551 O O . LEU A 1 76 ? -6.093 -9.612 4.528 1.00 80.50 76 LEU A O 1
ATOM 555 N N . PRO A 1 77 ? -8.139 -10.059 5.351 1.00 78.69 77 PRO A N 1
ATOM 556 C CA . PRO A 1 77 ? -8.768 -10.155 4.032 1.00 78.69 77 PRO A CA 1
ATOM 557 C C . PRO A 1 77 ? -8.719 -8.829 3.269 1.00 78.69 77 PRO A C 1
ATOM 559 O O . PRO A 1 77 ? -8.427 -8.809 2.079 1.00 78.69 77 PRO A O 1
ATOM 562 N N . ALA A 1 78 ? -8.970 -7.715 3.960 1.00 79.44 78 ALA A N 1
ATOM 563 C CA . ALA A 1 78 ? -8.935 -6.388 3.357 1.00 79.44 78 ALA A CA 1
ATOM 564 C C . ALA A 1 78 ? -7.502 -5.985 2.988 1.00 79.44 78 ALA A C 1
ATOM 566 O O . ALA A 1 78 ? -7.277 -5.487 1.891 1.00 79.44 78 ALA A O 1
ATOM 567 N N . LEU A 1 79 ? -6.533 -6.255 3.867 1.00 82.38 79 LEU A N 1
ATOM 568 C CA . LEU A 1 79 ? -5.113 -6.018 3.616 1.00 82.38 79 LEU A CA 1
ATOM 569 C C . LEU A 1 79 ? -4.642 -6.770 2.376 1.00 82.38 79 LEU A C 1
ATOM 571 O O . LEU A 1 79 ? -4.082 -6.134 1.496 1.00 82.38 79 LEU A O 1
ATOM 575 N N . LEU A 1 80 ? -4.937 -8.070 2.268 1.00 83.56 80 LEU A N 1
ATOM 576 C CA . LEU A 1 80 ? -4.569 -8.880 1.103 1.00 83.56 80 LEU A CA 1
ATOM 577 C C . LEU A 1 80 ? -5.188 -8.361 -0.196 1.00 83.56 80 LEU A C 1
ATOM 579 O O . LEU A 1 80 ? -4.508 -8.317 -1.220 1.00 83.56 80 LEU A O 1
ATOM 583 N N . VAL A 1 81 ? -6.461 -7.956 -0.166 1.00 82.12 81 VAL A N 1
ATOM 584 C CA . VAL A 1 81 ? -7.134 -7.399 -1.347 1.00 82.12 81 VAL A CA 1
ATOM 585 C C . VAL A 1 81 ? -6.487 -6.079 -1.756 1.00 82.12 81 VAL A C 1
ATOM 587 O O . VAL A 1 81 ? -6.191 -5.895 -2.932 1.00 82.12 81 VAL A O 1
ATOM 590 N N . VAL A 1 82 ? -6.224 -5.179 -0.807 1.00 82.69 82 VAL A N 1
ATOM 591 C CA . VAL A 1 82 ? -5.607 -3.871 -1.077 1.00 82.69 82 VAL A CA 1
ATOM 592 C C . VAL A 1 82 ? -4.186 -4.029 -1.577 1.00 82.69 82 VAL A C 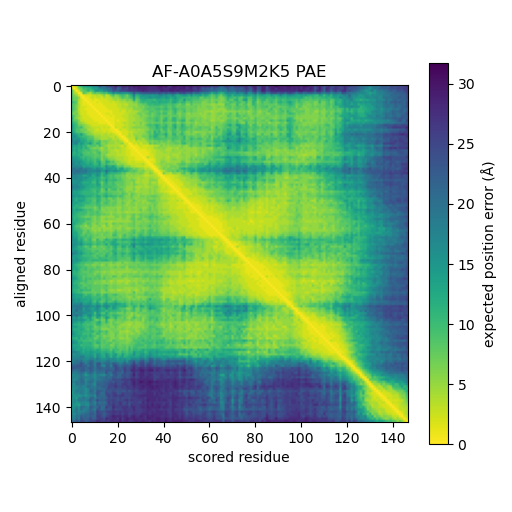1
ATOM 594 O O . VAL A 1 82 ? -3.863 -3.536 -2.651 1.00 82.69 82 VAL A O 1
ATOM 597 N N . SER A 1 83 ? -3.340 -4.713 -0.811 1.00 83.94 83 SER A N 1
ATOM 598 C CA . SER A 1 83 ? -1.921 -4.856 -1.110 1.00 83.94 83 SER A CA 1
ATOM 599 C C . SER A 1 83 ? -1.705 -5.680 -2.375 1.00 83.94 83 SER A C 1
ATOM 601 O O . SER A 1 83 ? -0.840 -5.341 -3.175 1.00 83.94 83 SER A O 1
ATOM 603 N N . GLY A 1 84 ? -2.513 -6.722 -2.593 1.00 84.62 84 GLY A N 1
ATOM 604 C CA . GLY A 1 84 ? -2.468 -7.541 -3.800 1.00 84.62 84 GLY A CA 1
ATOM 605 C C . GLY A 1 84 ? -2.886 -6.757 -5.039 1.00 84.62 84 GLY A C 1
ATOM 606 O O . GLY A 1 84 ? -2.154 -6.729 -6.024 1.00 84.62 84 GLY A O 1
ATOM 607 N N . THR A 1 85 ? -4.021 -6.056 -4.972 1.00 82.62 85 THR A N 1
ATOM 608 C CA . THR A 1 85 ? -4.493 -5.198 -6.071 1.00 82.62 85 THR A CA 1
ATOM 609 C C . THR A 1 85 ? -3.462 -4.118 -6.389 1.00 82.62 85 THR A C 1
ATOM 611 O O . THR A 1 85 ? -3.084 -3.948 -7.547 1.00 82.62 85 THR A O 1
ATOM 614 N N . TYR A 1 86 ? -2.944 -3.451 -5.358 1.00 84.25 86 TYR A N 1
ATOM 615 C CA . TYR A 1 86 ? -1.940 -2.405 -5.491 1.00 84.25 86 TYR A CA 1
ATOM 616 C C . TYR A 1 86 ? -0.655 -2.925 -6.139 1.00 84.25 86 TYR A C 1
ATOM 618 O O . TYR A 1 86 ? -0.200 -2.344 -7.119 1.00 84.25 86 TYR A O 1
ATOM 626 N N . ALA A 1 87 ? -0.100 -4.038 -5.652 1.00 84.50 87 ALA A N 1
ATOM 627 C CA . ALA A 1 87 ? 1.137 -4.611 -6.179 1.00 84.50 87 ALA A CA 1
ATOM 628 C C . ALA A 1 87 ? 0.996 -5.056 -7.644 1.00 84.50 87 ALA A C 1
ATOM 630 O O . ALA A 1 87 ? 1.896 -4.809 -8.445 1.00 84.50 87 ALA A O 1
ATOM 631 N N . ILE A 1 88 ? -0.140 -5.659 -8.014 1.00 82.88 88 ILE A N 1
ATOM 632 C CA . ILE A 1 88 ? -0.405 -6.088 -9.396 1.00 82.88 88 ILE A CA 1
ATOM 633 C C . ILE A 1 88 ? -0.505 -4.874 -10.323 1.00 82.88 88 ILE A C 1
ATOM 635 O O . ILE A 1 88 ? 0.183 -4.815 -11.341 1.00 82.88 88 ILE A O 1
ATOM 639 N N . LEU A 1 89 ? -1.325 -3.881 -9.965 1.00 82.38 89 LEU A N 1
ATOM 640 C CA . LEU A 1 89 ? -1.475 -2.655 -10.754 1.00 82.38 89 LEU A CA 1
ATOM 641 C C . LEU A 1 89 ? -0.158 -1.887 -10.863 1.00 82.38 89 LEU A C 1
ATOM 643 O O . LEU A 1 89 ? 0.165 -1.373 -11.933 1.00 82.38 89 LEU A O 1
ATOM 647 N N . GLN A 1 90 ? 0.618 -1.837 -9.783 1.00 80.31 90 GLN A N 1
ATOM 648 C CA . GLN A 1 90 ? 1.924 -1.193 -9.764 1.00 80.31 90 GLN A CA 1
ATOM 649 C C . GLN A 1 90 ? 2.914 -1.909 -10.690 1.00 80.31 90 GLN A C 1
ATOM 651 O O . GLN A 1 90 ? 3.570 -1.240 -11.484 1.00 80.31 90 GLN A O 1
ATOM 656 N N . ALA A 1 91 ? 2.981 -3.245 -10.659 1.00 80.69 91 ALA A N 1
ATOM 657 C CA . ALA A 1 91 ? 3.853 -4.022 -11.539 1.00 80.69 91 ALA A CA 1
ATOM 658 C C . ALA A 1 91 ? 3.499 -3.823 -13.021 1.00 80.69 91 ALA A C 1
ATOM 660 O O . ALA A 1 91 ? 4.382 -3.558 -13.833 1.00 80.69 91 ALA A O 1
ATOM 661 N N . VAL A 1 92 ? 2.208 -3.872 -13.368 1.00 79.88 92 VAL A N 1
ATOM 662 C CA . VAL A 1 92 ? 1.740 -3.648 -14.747 1.00 79.88 92 VAL A CA 1
ATOM 663 C C . VAL A 1 92 ? 2.077 -2.231 -15.214 1.00 79.88 92 VAL A C 1
ATOM 665 O O . VAL A 1 92 ? 2.631 -2.044 -16.295 1.00 79.88 92 VAL A O 1
ATOM 668 N N . THR A 1 93 ? 1.798 -1.228 -14.380 1.00 75.62 93 THR A N 1
ATOM 669 C CA . THR A 1 93 ? 1.974 0.178 -14.766 1.00 75.62 93 THR A CA 1
ATOM 670 C C . THR A 1 93 ? 3.451 0.579 -14.844 1.00 75.62 93 THR A C 1
ATOM 672 O O . THR A 1 93 ? 3.814 1.380 -15.705 1.00 75.62 93 THR A O 1
ATOM 675 N N . MET A 1 94 ? 4.327 0.001 -14.010 1.00 72.56 94 MET A N 1
ATOM 676 C CA . MET A 1 94 ? 5.776 0.236 -14.094 1.00 72.56 94 MET A CA 1
ATOM 677 C C . MET A 1 94 ? 6.366 -0.246 -15.424 1.00 72.56 94 MET A C 1
ATOM 679 O O . MET A 1 94 ? 7.264 0.405 -15.947 1.00 72.56 94 MET A O 1
ATOM 683 N N . VAL A 1 95 ? 5.847 -1.337 -15.999 1.00 72.88 95 VAL A N 1
ATOM 684 C CA . VAL A 1 95 ? 6.317 -1.846 -17.298 1.00 72.88 95 VAL A CA 1
ATOM 685 C C . VAL A 1 95 ? 5.878 -0.941 -18.455 1.00 72.88 95 VAL A C 1
ATOM 687 O O . VAL A 1 95 ? 6.618 -0.805 -19.427 1.00 72.88 95 VAL A O 1
ATOM 690 N N . THR A 1 96 ? 4.705 -0.304 -18.361 1.00 70.50 96 THR A N 1
ATOM 691 C CA . THR A 1 96 ? 4.102 0.440 -19.482 1.00 70.50 96 THR A CA 1
ATOM 692 C C . THR A 1 96 ? 4.304 1.957 -19.444 1.00 70.50 96 THR A C 1
ATOM 694 O O . THR A 1 96 ? 4.366 2.576 -20.500 1.00 70.50 96 THR A O 1
ATOM 697 N N . MET A 1 97 ? 4.338 2.576 -18.258 1.00 71.19 97 MET A N 1
ATOM 698 C CA . MET A 1 97 ? 4.182 4.037 -18.080 1.00 71.19 97 MET A CA 1
ATOM 699 C C . MET A 1 97 ? 5.266 4.673 -17.194 1.00 71.19 97 MET A C 1
ATOM 701 O O . MET A 1 97 ? 5.345 5.896 -17.098 1.00 71.19 97 MET A O 1
ATOM 705 N N . GLY A 1 98 ? 6.108 3.862 -16.546 1.00 71.12 98 GLY A N 1
ATOM 706 C CA . GLY A 1 98 ? 7.159 4.331 -15.647 1.00 71.12 98 GLY A CA 1
ATOM 707 C C . GLY A 1 98 ? 6.727 4.473 -14.177 1.00 71.12 98 GLY A C 1
ATOM 708 O O . GLY A 1 98 ? 5.569 4.249 -13.815 1.00 71.12 98 GLY A O 1
ATOM 709 N N . PRO A 1 99 ? 7.678 4.807 -13.290 1.00 68.75 99 PRO A N 1
ATOM 710 C CA . PRO A 1 99 ? 7.538 4.604 -11.848 1.00 68.75 99 PRO A CA 1
ATOM 711 C C . PRO A 1 99 ? 6.689 5.668 -11.136 1.00 68.75 99 PRO A C 1
ATOM 713 O O . PRO A 1 99 ? 6.037 5.352 -10.142 1.00 68.75 99 PRO A O 1
ATOM 716 N N . GLU A 1 1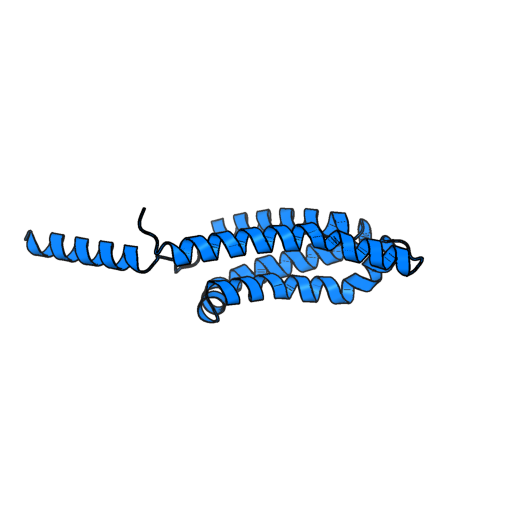00 ? 6.657 6.906 -11.638 1.00 71.75 100 GLU A N 1
ATOM 717 C CA . GLU A 1 100 ? 5.869 7.989 -11.030 1.00 71.75 100 GLU A CA 1
ATOM 718 C C . GLU A 1 100 ? 4.363 7.754 -11.190 1.00 71.75 100 GLU A C 1
ATOM 720 O O . GLU A 1 100 ? 3.609 7.771 -10.214 1.00 71.75 100 GLU A O 1
ATOM 725 N N . LEU A 1 101 ? 3.928 7.464 -12.422 1.00 74.25 101 LEU A N 1
ATOM 726 C CA . LEU A 1 101 ? 2.520 7.214 -12.729 1.00 74.25 101 LEU A CA 1
ATOM 727 C C . LEU A 1 101 ? 2.037 5.897 -12.117 1.00 74.25 101 LEU A C 1
ATOM 729 O O . LEU A 1 101 ? 0.885 5.810 -11.688 1.00 74.25 101 LEU A O 1
ATOM 733 N N . ALA A 1 102 ? 2.915 4.893 -12.021 1.00 75.44 102 ALA A N 1
ATOM 734 C CA . ALA A 1 102 ? 2.577 3.607 -11.428 1.00 75.44 102 ALA A CA 1
ATOM 735 C C . ALA A 1 102 ? 2.105 3.723 -9.979 1.00 75.44 102 ALA A C 1
ATOM 737 O O . ALA A 1 102 ? 1.190 3.001 -9.602 1.00 75.44 102 ALA A O 1
ATOM 738 N N . ASN A 1 103 ? 2.678 4.635 -9.187 1.00 72.69 103 ASN A N 1
ATOM 739 C CA . ASN A 1 103 ? 2.271 4.852 -7.798 1.00 72.69 103 ASN A CA 1
ATOM 740 C C . ASN A 1 103 ? 0.892 5.532 -7.692 1.00 72.69 103 ASN A C 1
ATOM 742 O O . ASN A 1 103 ? 0.067 5.144 -6.869 1.00 72.69 103 ASN A O 1
ATOM 746 N N . ILE A 1 104 ? 0.617 6.524 -8.545 1.00 79.12 104 ILE A N 1
ATOM 747 C CA . ILE A 1 104 ? -0.637 7.293 -8.503 1.00 79.12 104 ILE A CA 1
ATOM 748 C C . ILE A 1 104 ? -1.812 6.442 -9.000 1.00 79.12 104 ILE A C 1
ATOM 750 O O . ILE A 1 104 ? -2.854 6.367 -8.345 1.00 79.12 104 ILE A O 1
ATOM 754 N N . ILE A 1 105 ? -1.643 5.770 -10.143 1.00 82.50 105 ILE A N 1
ATOM 755 C CA . ILE A 1 105 ? -2.701 4.966 -10.767 1.00 82.50 105 ILE A CA 1
ATOM 756 C C . ILE A 1 105 ? -3.035 3.753 -9.896 1.00 82.50 105 ILE A C 1
ATOM 758 O O . ILE A 1 105 ? -4.212 3.480 -9.655 1.00 82.50 105 ILE A O 1
ATOM 762 N N . SER A 1 106 ? -2.023 3.050 -9.374 1.00 79.44 106 SER A N 1
ATOM 763 C CA . SER A 1 106 ? -2.244 1.893 -8.502 1.00 79.44 106 SER A CA 1
ATOM 764 C C . SER A 1 106 ? -2.909 2.289 -7.182 1.00 79.44 106 SER A C 1
ATOM 766 O O . SER A 1 106 ? -3.805 1.573 -6.729 1.00 79.44 106 SER A O 1
ATOM 768 N N . ALA A 1 107 ? -2.555 3.442 -6.598 1.00 77.75 107 ALA A N 1
ATOM 769 C CA . ALA A 1 107 ? -3.186 3.960 -5.385 1.00 77.75 107 ALA A CA 1
ATOM 770 C C . ALA A 1 107 ? -4.670 4.282 -5.608 1.00 77.75 107 ALA A C 1
ATOM 772 O O . ALA A 1 107 ? -5.519 3.827 -4.840 1.00 77.75 107 ALA A O 1
ATOM 773 N N . LEU A 1 108 ? -4.999 5.009 -6.682 1.00 82.31 108 LEU A N 1
ATOM 774 C CA . LEU A 1 108 ? -6.381 5.364 -7.019 1.00 82.31 108 LEU A CA 1
ATOM 775 C C . LEU A 1 108 ? -7.229 4.127 -7.335 1.00 82.31 108 LEU A C 1
ATOM 777 O O . LEU A 1 108 ? -8.342 3.987 -6.824 1.00 82.31 108 LEU A O 1
ATOM 781 N N . ALA A 1 109 ? -6.689 3.200 -8.127 1.00 81.38 109 ALA A N 1
ATOM 782 C CA . ALA A 1 109 ? -7.365 1.952 -8.460 1.00 81.38 109 ALA A CA 1
ATOM 783 C C . ALA A 1 109 ? -7.596 1.085 -7.212 1.00 81.38 109 ALA A C 1
ATOM 785 O O . ALA A 1 109 ? -8.705 0.595 -6.995 1.00 81.38 109 ALA A O 1
ATOM 786 N N . SER A 1 110 ? -6.592 0.959 -6.340 1.00 77.44 110 SER A N 1
ATOM 787 C CA . SER A 1 110 ? -6.711 0.200 -5.089 1.00 77.44 110 SER A CA 1
ATOM 788 C C . SER A 1 110 ? -7.702 0.834 -4.123 1.00 77.44 110 SER A C 1
ATOM 790 O O . SER A 1 110 ? -8.445 0.115 -3.462 1.00 77.44 110 SER A O 1
ATOM 792 N N . MET A 1 111 ? -7.778 2.168 -4.073 1.00 79.44 111 MET A N 1
ATOM 793 C CA . MET A 1 111 ? -8.792 2.876 -3.292 1.00 79.44 111 MET A CA 1
ATOM 794 C C . MET A 1 111 ? -10.206 2.558 -3.798 1.00 79.44 111 MET A C 1
ATOM 796 O O . MET A 1 111 ? -11.093 2.275 -2.993 1.00 79.44 111 MET A O 1
ATOM 800 N N . GLY A 1 112 ? -10.414 2.536 -5.119 1.00 80.12 112 GLY A N 1
ATOM 801 C CA . GLY A 1 112 ? -11.691 2.153 -5.727 1.00 80.12 112 GLY A CA 1
ATOM 802 C C . GLY A 1 112 ? -12.074 0.695 -5.451 1.00 80.12 112 GLY A C 1
ATOM 803 O O . GLY A 1 112 ? -13.198 0.416 -5.030 1.00 80.12 112 GLY A O 1
ATOM 804 N N . VAL A 1 113 ? -11.129 -0.235 -5.619 1.00 78.69 113 VAL A N 1
ATOM 805 C CA . VAL A 1 113 ? -11.338 -1.666 -5.344 1.00 78.69 113 VAL A CA 1
ATOM 806 C C . VAL A 1 113 ? -11.616 -1.905 -3.865 1.00 78.69 113 VAL A C 1
ATOM 808 O O . VAL A 1 113 ? -12.549 -2.634 -3.531 1.00 78.69 113 VAL A O 1
ATOM 811 N N . LEU A 1 114 ? -10.877 -1.244 -2.973 1.00 76.88 114 LEU A N 1
ATOM 812 C CA . LEU A 1 114 ? -11.129 -1.313 -1.541 1.00 76.88 114 LEU A CA 1
ATOM 813 C C . LEU A 1 114 ? -12.506 -0.759 -1.194 1.00 76.88 114 LEU A C 1
ATOM 815 O O . LEU A 1 114 ? -13.228 -1.409 -0.452 1.00 76.88 114 LEU A O 1
ATOM 819 N N . ALA A 1 115 ? -12.902 0.395 -1.732 1.00 76.56 115 ALA A N 1
ATOM 820 C CA . ALA A 1 115 ? -14.214 0.980 -1.464 1.00 76.56 115 ALA A CA 1
ATOM 821 C C . ALA A 1 115 ? -15.359 0.048 -1.904 1.00 76.56 115 ALA A C 1
ATOM 823 O O . ALA A 1 115 ? -16.340 -0.124 -1.177 1.00 76.56 115 ALA A O 1
ATOM 824 N N . LEU A 1 116 ? -15.220 -0.610 -3.060 1.00 76.31 116 LEU A N 1
ATOM 825 C CA . LEU A 1 116 ? -16.180 -1.605 -3.548 1.00 76.31 116 LEU A CA 1
ATOM 826 C C . LEU A 1 116 ? -16.173 -2.889 -2.709 1.00 76.31 116 LEU A C 1
ATOM 828 O O . LEU A 1 116 ? -17.236 -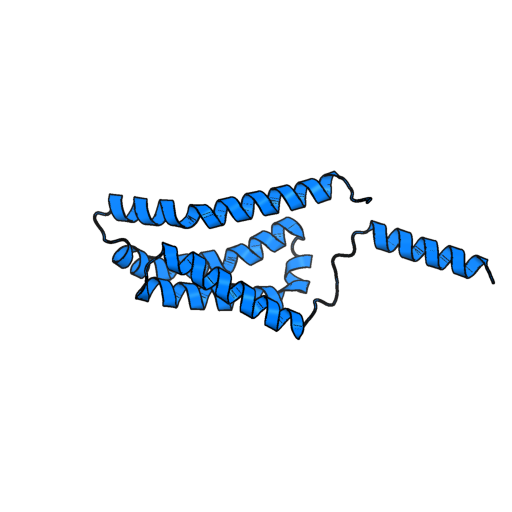3.435 -2.408 1.00 76.31 116 LEU A O 1
ATOM 832 N N . PHE A 1 117 ? -14.995 -3.358 -2.299 1.00 76.25 117 PHE A N 1
ATOM 833 C CA . PHE A 1 117 ? -14.854 -4.519 -1.425 1.00 76.25 117 PHE A CA 1
ATOM 834 C C . PHE A 1 117 ? -15.473 -4.249 -0.051 1.00 76.25 117 PHE A C 1
ATOM 836 O O . PHE A 1 117 ? -16.279 -5.044 0.428 1.00 76.25 117 PHE A O 1
ATOM 843 N N . LEU A 1 118 ? -15.192 -3.083 0.536 1.00 66.75 118 LEU A N 1
ATOM 844 C CA . LEU A 1 118 ? -15.713 -2.667 1.837 1.00 66.75 118 LEU A CA 1
ATOM 845 C C . LEU A 1 118 ? -17.232 -2.438 1.817 1.00 66.75 118 LEU A C 1
ATOM 847 O O . LEU A 1 118 ? -17.897 -2.561 2.843 1.00 66.75 118 LEU A O 1
ATOM 851 N N . ARG A 1 119 ? -17.800 -2.153 0.636 1.00 63.84 119 ARG A N 1
ATOM 852 C CA . ARG A 1 119 ? -19.251 -2.087 0.417 1.00 63.84 119 ARG A CA 1
ATOM 853 C C . ARG A 1 119 ? -19.922 -3.465 0.491 1.00 63.84 119 ARG A C 1
ATOM 855 O O . ARG A 1 119 ? -21.085 -3.535 0.876 1.00 63.84 119 ARG A O 1
ATOM 862 N N . LYS A 1 120 ? -19.220 -4.551 0.144 1.00 61.97 120 LYS A N 1
ATOM 863 C CA . LYS A 1 120 ? -19.710 -5.934 0.317 1.00 61.97 120 LYS A CA 1
ATOM 864 C C . LYS A 1 120 ? -19.277 -6.571 1.638 1.00 61.97 120 LYS A C 1
ATOM 866 O O . LYS A 1 120 ? -19.948 -7.486 2.107 1.00 61.97 120 LYS A O 1
ATOM 871 N N . TRP A 1 121 ? -18.179 -6.110 2.228 1.00 56.41 121 TRP A N 1
ATOM 872 C CA . TRP A 1 121 ? -17.603 -6.692 3.432 1.00 56.41 121 TRP A CA 1
ATOM 873 C C . TRP A 1 121 ? -17.152 -5.599 4.402 1.00 56.41 121 TRP A C 1
ATOM 875 O O . TRP A 1 121 ? -16.147 -4.932 4.181 1.00 56.41 121 TRP A O 1
ATOM 885 N N . GLN A 1 122 ? -17.877 -5.422 5.506 1.00 54.09 122 GLN A N 1
ATOM 886 C CA . GLN A 1 122 ? -17.441 -4.549 6.594 1.00 54.09 122 GLN A CA 1
ATOM 887 C C . GLN A 1 122 ? -16.712 -5.371 7.666 1.00 54.09 122 GLN A C 1
ATOM 889 O O . GLN A 1 122 ? -17.224 -6.419 8.076 1.00 54.09 122 GLN A O 1
ATOM 894 N N . PRO A 1 123 ? -15.547 -4.913 8.162 1.00 53.53 123 PRO A N 1
ATOM 895 C CA . PRO A 1 123 ? -14.878 -5.572 9.272 1.00 53.53 123 PRO A CA 1
ATOM 896 C C . PRO A 1 123 ? -15.815 -5.626 10.486 1.00 53.53 123 PRO A C 1
ATOM 898 O O . PRO A 1 123 ? -16.343 -4.613 10.944 1.00 53.53 123 PRO A O 1
ATOM 901 N N . LYS A 1 124 ? -16.020 -6.844 11.003 1.00 44.62 124 LYS A N 1
ATOM 902 C CA . LYS A 1 124 ? -16.978 -7.175 12.076 1.00 44.62 124 LYS A CA 1
ATOM 903 C C . LYS A 1 124 ? -16.665 -6.480 13.413 1.00 44.62 124 LYS A C 1
ATOM 905 O O . LYS A 1 124 ? -17.540 -6.384 14.268 1.00 44.62 124 LYS A O 1
ATOM 910 N N . ASN A 1 125 ? -15.443 -5.970 13.573 1.00 43.88 125 ASN A N 1
ATOM 911 C CA . ASN A 1 125 ? -15.057 -5.049 14.634 1.00 43.88 125 ASN A CA 1
ATOM 912 C C . ASN A 1 125 ? -14.731 -3.687 14.020 1.00 43.88 125 ASN A C 1
ATOM 914 O O . ASN A 1 125 ? -13.653 -3.460 13.479 1.00 43.88 125 ASN A O 1
ATOM 918 N N . THR A 1 126 ? -15.662 -2.750 14.147 1.00 45.66 126 THR A N 1
ATOM 919 C CA . THR A 1 126 ? -15.325 -1.331 14.071 1.00 45.66 126 THR A CA 1
ATOM 920 C C . THR A 1 126 ? -14.376 -1.028 15.228 1.00 45.66 126 THR A C 1
ATOM 922 O O . THR A 1 126 ? -14.557 -1.553 16.331 1.00 45.66 126 THR A O 1
ATOM 925 N N . PHE A 1 127 ? -13.378 -0.176 15.003 1.00 47.44 127 PHE A N 1
ATOM 926 C CA . PHE A 1 127 ? -12.529 0.368 16.060 1.00 47.44 127 PHE A CA 1
ATOM 927 C C . PHE A 1 127 ? -13.362 1.225 17.026 1.00 47.44 127 PHE A C 1
ATOM 929 O O . PHE A 1 127 ? -13.319 2.449 17.006 1.00 47.44 127 PHE A O 1
ATOM 936 N N . ILE A 1 128 ? -14.161 0.586 17.882 1.00 47.00 128 ILE A N 1
ATOM 937 C CA . ILE A 1 128 ? -14.927 1.264 18.920 1.00 47.00 128 ILE A CA 1
ATOM 938 C C . ILE A 1 128 ? -13.929 1.555 20.026 1.00 47.00 128 ILE A C 1
ATOM 940 O O . ILE A 1 128 ? -13.577 0.698 20.846 1.00 47.00 128 ILE A O 1
ATOM 944 N N . VAL A 1 129 ? -13.424 2.784 20.013 1.00 48.41 129 VAL A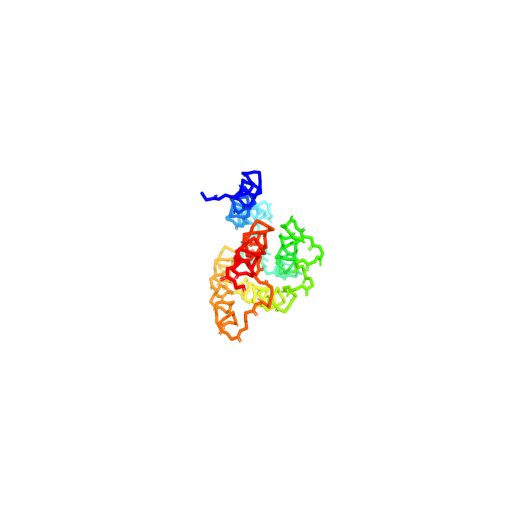 N 1
ATOM 945 C CA . VAL A 1 129 ? -12.535 3.308 21.040 1.00 48.41 129 VAL A CA 1
ATOM 946 C C . VAL A 1 129 ? -13.151 2.986 22.403 1.00 48.41 129 VAL A C 1
ATOM 948 O O . VAL A 1 129 ? -14.330 3.229 22.643 1.00 48.41 129 VAL A O 1
ATOM 951 N N . LYS A 1 130 ? -12.341 2.441 23.321 1.00 49.09 130 LYS A N 1
ATOM 952 C CA . LYS A 1 130 ? -12.715 1.933 24.663 1.00 49.09 130 LYS A CA 1
ATOM 953 C C . LYS A 1 130 ? -13.690 2.834 25.455 1.00 49.09 130 LYS A C 1
ATOM 955 O O . LYS A 1 130 ? -14.387 2.348 26.342 1.00 49.09 130 LYS A O 1
ATOM 960 N N . LYS A 1 131 ? -13.755 4.128 25.124 1.00 46.62 131 LYS A N 1
ATOM 961 C CA . LYS A 1 131 ? -14.667 5.118 25.701 1.00 46.62 131 LYS A CA 1
ATOM 962 C C . LYS A 1 131 ? -16.130 4.941 25.275 1.00 46.62 131 LYS A C 1
ATOM 964 O O . LYS A 1 131 ? -17.001 5.091 26.123 1.00 46.62 131 LYS A O 1
ATOM 969 N N . GLU A 1 132 ? -16.416 4.546 24.036 1.00 49.09 132 GLU A N 1
ATOM 970 C CA . GLU A 1 132 ? -17.788 4.249 23.597 1.00 49.09 132 GLU A CA 1
ATOM 971 C C . GLU A 1 132 ? -18.326 2.978 24.240 1.00 49.09 132 GLU A C 1
ATOM 973 O O . GLU A 1 132 ? -19.467 2.969 24.681 1.00 49.09 132 GLU A O 1
ATOM 978 N N . ARG A 1 133 ? -17.494 1.947 24.443 1.00 50.81 133 ARG A N 1
ATOM 979 C CA . ARG A 1 133 ? -17.900 0.751 25.206 1.00 50.81 133 ARG A CA 1
ATOM 980 C C . ARG A 1 133 ? -18.242 1.085 26.668 1.00 50.81 133 ARG A C 1
ATOM 982 O O . ARG A 1 133 ? -19.137 0.471 27.243 1.00 50.81 133 ARG A O 1
ATOM 989 N N . GLN A 1 134 ? -17.578 2.083 27.258 1.00 51.78 134 GLN A N 1
ATOM 990 C CA . GLN A 1 134 ? -17.867 2.566 28.614 1.00 51.78 134 GLN A CA 1
ATOM 991 C C . GLN A 1 134 ? -19.160 3.397 28.677 1.00 51.78 134 GLN A C 1
ATOM 993 O O . GLN A 1 134 ? -19.929 3.247 29.624 1.00 51.78 134 GLN A O 1
ATOM 998 N N . ILE A 1 135 ? -19.432 4.225 27.662 1.00 60.34 135 ILE A N 1
ATOM 999 C CA . ILE A 1 135 ? -20.680 4.997 27.542 1.00 60.34 135 ILE A CA 1
ATOM 1000 C C . ILE A 1 135 ? -21.867 4.065 27.258 1.00 60.34 135 ILE A C 1
ATOM 1002 O O . ILE A 1 135 ? -22.903 4.199 27.902 1.00 60.34 135 ILE A O 1
ATOM 1006 N N . LEU A 1 136 ? -21.703 3.062 26.389 1.00 63.72 136 LEU A N 1
ATOM 1007 C CA . LEU A 1 136 ? -22.736 2.067 26.088 1.00 63.72 136 LEU A CA 1
ATOM 1008 C C . LEU A 1 136 ? -23.091 1.225 27.324 1.00 63.72 136 LEU A C 1
ATOM 1010 O O . LEU A 1 136 ? -24.267 1.032 27.624 1.00 63.72 136 LEU A O 1
ATOM 1014 N N . ASN A 1 137 ? -22.084 0.768 28.082 1.00 60.91 137 ASN A N 1
ATOM 1015 C CA . ASN A 1 137 ? -22.308 0.028 29.329 1.00 60.91 137 ASN A CA 1
ATOM 1016 C C . ASN A 1 137 ? -22.927 0.903 30.426 1.00 60.91 137 ASN A C 1
ATOM 1018 O O . ASN A 1 137 ? -23.765 0.422 31.187 1.00 60.91 137 ASN A O 1
ATOM 1022 N N . ARG A 1 138 ? -22.545 2.185 30.509 1.00 66.06 138 ARG A N 1
ATOM 1023 C CA . ARG A 1 138 ? -23.148 3.131 31.456 1.00 66.06 138 ARG A CA 1
ATOM 1024 C C . ARG A 1 138 ? -24.610 3.415 31.107 1.00 66.06 138 ARG A C 1
ATOM 1026 O O . ARG A 1 138 ? -25.448 3.357 31.997 1.00 66.06 138 ARG A O 1
ATOM 1033 N N . ASN A 1 139 ? -24.933 3.614 29.829 1.00 66.38 139 ASN A N 1
ATOM 1034 C CA . ASN A 1 139 ? -26.310 3.823 29.376 1.00 66.38 139 ASN A CA 1
ATOM 1035 C C . ASN A 1 139 ? -27.180 2.571 29.571 1.00 66.38 139 ASN A C 1
ATOM 1037 O O . ASN A 1 139 ? -28.310 2.692 30.033 1.00 66.38 139 ASN A O 1
ATOM 1041 N N . LYS A 1 140 ? -26.644 1.366 29.321 1.00 65.31 140 LYS A N 1
ATOM 1042 C CA . LYS A 1 140 ? -27.341 0.107 29.642 1.00 65.31 140 LYS A CA 1
ATOM 1043 C C . LYS A 1 140 ? -27.639 -0.039 31.138 1.00 65.31 140 LYS A C 1
ATOM 1045 O O . LYS A 1 140 ? -28.735 -0.455 31.491 1.00 65.31 140 LYS A O 1
ATOM 1050 N N . ARG A 1 141 ? -26.699 0.329 32.017 1.00 64.75 141 ARG A N 1
ATOM 1051 C CA . ARG A 1 141 ? -26.919 0.319 33.476 1.00 64.75 141 ARG A CA 1
ATOM 1052 C C . ARG A 1 141 ? -27.993 1.311 33.923 1.00 64.75 141 ARG A C 1
ATOM 1054 O O . ARG A 1 141 ? -28.787 0.971 34.785 1.00 64.75 141 ARG A O 1
ATOM 1061 N N . ILE A 1 142 ? -28.034 2.508 33.339 1.00 67.06 142 ILE A N 1
ATOM 1062 C CA . ILE A 1 142 ? -29.044 3.524 33.679 1.00 67.06 142 ILE A CA 1
ATOM 1063 C C . ILE A 1 142 ? -30.440 3.093 33.207 1.00 67.06 142 ILE A C 1
ATOM 1065 O O . ILE A 1 142 ? -31.412 3.300 33.922 1.00 67.06 142 ILE A O 1
ATOM 1069 N N . ALA A 1 143 ? -30.545 2.449 32.041 1.00 66.50 143 ALA A N 1
ATOM 1070 C CA . ALA A 1 143 ? -31.812 1.902 31.558 1.00 66.50 143 ALA A CA 1
ATOM 1071 C C . ALA A 1 143 ? -32.338 0.753 32.441 1.00 66.50 143 ALA A C 1
ATOM 1073 O O . ALA A 1 143 ? -33.541 0.655 32.643 1.00 66.50 143 ALA A O 1
ATOM 1074 N N . ALA A 1 144 ? -31.449 -0.076 32.999 1.00 66.06 144 ALA A N 1
ATOM 1075 C CA . ALA A 1 144 ? -31.812 -1.175 33.899 1.00 66.06 144 ALA A CA 1
ATOM 1076 C C . ALA A 1 144 ? -32.220 -0.729 35.318 1.00 66.06 144 ALA A C 1
ATOM 1078 O O . ALA A 1 144 ? -32.793 -1.524 36.045 1.00 66.06 144 ALA A O 1
ATOM 1079 N N . LEU A 1 145 ? -31.918 0.511 35.716 1.00 65.31 145 LEU A N 1
ATOM 1080 C CA . LEU A 1 145 ? -32.323 1.095 37.006 1.00 65.31 145 LEU A CA 1
ATOM 1081 C C . LEU A 1 145 ? -33.661 1.852 36.928 1.00 65.31 145 LEU A C 1
ATOM 1083 O O . LEU A 1 145 ? -34.109 2.406 37.926 1.00 65.31 145 LEU A O 1
ATOM 1087 N N . LYS A 1 146 ? -34.252 1.949 35.730 1.00 56.56 146 LYS A N 1
ATOM 1088 C CA . LYS A 1 146 ? -35.496 2.688 35.464 1.00 56.56 146 LYS A CA 1
ATOM 1089 C C . LYS A 1 146 ? -36.729 1.775 35.339 1.00 56.56 146 LYS A C 1
ATOM 1091 O O . LYS A 1 146 ? -37.799 2.274 34.999 1.00 56.56 146 LYS A O 1
ATOM 1096 N N . TYR A 1 147 ? -36.552 0.482 35.608 1.00 48.34 147 TYR A N 1
ATOM 1097 C CA . TYR A 1 147 ? -37.564 -0.567 35.763 1.00 48.34 147 TYR A CA 1
ATOM 1098 C C . TYR A 1 147 ? -37.296 -1.292 37.082 1.00 48.34 147 TYR A C 1
ATOM 1100 O O . TYR A 1 147 ? -38.255 -1.880 37.619 1.00 48.34 147 TYR A O 1
#